Protein AF-C0BE66-F1 (afdb_monomer_lite)

Foldseek 3Di:
DDDDDDDDPDPPPVDPPPDDLVRLVVVLVVLVVLLVVLVVVLVVLVPDPVSVVCVVVNVVSVVVNVVSVVVSVVSVVSSVVD

Sequence (82 aa):
MVYSDLTKKSEVKGENMKYTIDELTAAKRQIDSTLHKLRETVKTFESKDNSERYKSQITLAKRRIKVFEIANYFIENEIKNC

Structure (mmCIF, N/CA/C/O backbone):
data_AF-C0BE66-F1
#
_entry.id   AF-C0BE66-F1
#
loop_
_atom_site.group_PDB
_atom_site.id
_atom_site.type_symbol
_atom_site.label_atom_id
_atom_site.label_alt_id
_atom_site.label_comp_id
_atom_site.label_asym_id
_atom_site.label_entity_id
_atom_site.label_seq_id
_atom_site.pdbx_PDB_ins_code
_atom_site.Cartn_x
_atom_site.Cartn_y
_atom_site.Cartn_z
_atom_site.occupancy
_atom_site.B_iso_or_equiv
_atom_site.auth_seq_id
_atom_site.auth_comp_id
_atom_site.auth_asym_id
_atom_site.auth_atom_id
_atom_site.pdbx_PDB_model_num
ATOM 1 N N . MET A 1 1 ? 25.621 7.392 56.978 1.00 40.81 1 MET A N 1
ATOM 2 C CA . MET A 1 1 ? 25.553 8.574 56.098 1.00 40.81 1 MET A CA 1
ATOM 3 C C . MET A 1 1 ? 24.569 8.256 54.991 1.00 40.81 1 MET A C 1
ATOM 5 O O . MET A 1 1 ? 24.821 7.367 54.192 1.00 40.81 1 MET A O 1
ATOM 9 N N . VAL A 1 2 ? 23.402 8.886 55.070 1.00 47.78 2 VAL A N 1
ATOM 10 C CA . VAL A 1 2 ? 22.307 8.818 54.099 1.00 47.78 2 VAL A CA 1
ATOM 11 C C . VAL A 1 2 ? 22.716 9.615 52.864 1.00 47.78 2 VAL A C 1
ATOM 13 O O . VAL A 1 2 ? 23.174 10.736 53.038 1.00 47.78 2 VAL A O 1
ATOM 16 N N . TYR A 1 3 ? 22.506 9.065 51.668 1.00 38.84 3 TYR A N 1
ATOM 17 C CA . TYR A 1 3 ? 21.991 9.821 50.524 1.00 38.84 3 TYR A CA 1
ATOM 18 C C . TYR A 1 3 ? 21.087 8.898 49.703 1.00 38.84 3 TYR A C 1
ATOM 20 O O . TYR A 1 3 ? 21.527 7.940 49.071 1.00 38.84 3 TYR A O 1
ATOM 28 N N . SER A 1 4 ? 19.796 9.177 49.826 1.00 46.34 4 SER A N 1
ATOM 29 C CA . SER A 1 4 ? 18.680 8.684 49.034 1.00 46.34 4 SER A CA 1
ATOM 30 C C . SER A 1 4 ? 18.659 9.302 47.629 1.00 46.34 4 SER A C 1
ATOM 32 O O . SER A 1 4 ? 19.177 10.395 47.426 1.00 46.34 4 SER A O 1
ATOM 34 N N . ASP A 1 5 ? 17.967 8.607 46.720 1.00 51.09 5 ASP A N 1
ATOM 35 C CA . ASP A 1 5 ? 17.361 9.091 45.471 1.00 51.09 5 ASP A CA 1
ATOM 36 C C . ASP A 1 5 ? 18.249 9.645 44.352 1.00 51.09 5 ASP A C 1
ATOM 38 O O . ASP A 1 5 ? 18.610 10.812 44.360 1.00 51.09 5 ASP A O 1
ATOM 42 N N . LEU A 1 6 ? 18.368 8.866 43.268 1.00 47.41 6 LEU A N 1
ATOM 43 C CA . LEU A 1 6 ? 18.092 9.362 41.912 1.00 47.41 6 LEU A CA 1
ATOM 44 C C . LEU A 1 6 ? 17.364 8.284 41.084 1.00 47.41 6 LEU A C 1
ATOM 46 O O . LEU A 1 6 ? 17.941 7.511 40.326 1.00 47.41 6 LEU A O 1
ATOM 50 N N . THR A 1 7 ? 16.054 8.226 41.331 1.00 41.41 7 THR A N 1
ATOM 51 C CA . THR A 1 7 ? 15.010 8.422 40.311 1.00 41.41 7 THR A CA 1
ATOM 52 C C . THR A 1 7 ? 15.023 7.551 39.041 1.00 41.41 7 THR A C 1
ATOM 54 O O . THR A 1 7 ? 15.690 7.819 38.048 1.00 41.41 7 THR A O 1
ATOM 57 N N . LYS A 1 8 ? 14.083 6.591 39.047 1.00 51.34 8 LYS A N 1
ATOM 58 C CA . LYS A 1 8 ? 13.172 6.230 37.941 1.00 51.34 8 LYS A CA 1
ATOM 59 C C . LYS A 1 8 ? 13.803 6.152 36.544 1.00 51.34 8 LYS A C 1
ATOM 61 O O . LYS A 1 8 ? 13.618 7.042 35.716 1.00 51.34 8 LYS A O 1
ATOM 66 N N . LYS A 1 9 ? 14.383 4.996 36.208 1.00 43.53 9 LYS A N 1
ATOM 67 C CA . LYS A 1 9 ? 14.386 4.550 34.809 1.00 43.53 9 LYS A CA 1
ATOM 68 C C . LYS A 1 9 ? 12.966 4.096 34.482 1.00 43.53 9 LYS A C 1
ATOM 70 O O . LYS A 1 9 ? 12.575 2.982 34.803 1.00 43.53 9 LYS A O 1
ATOM 75 N N . SER A 1 10 ? 12.201 5.062 33.985 1.00 44.53 10 SER A N 1
ATOM 76 C CA . SER A 1 10 ? 10.922 4.940 33.296 1.00 44.53 10 SER A CA 1
ATOM 77 C C . SER A 1 10 ? 10.589 3.509 32.870 1.00 44.53 10 SER A C 1
ATOM 79 O O . SER A 1 10 ? 11.004 3.032 31.814 1.00 44.53 10 SER A O 1
ATOM 81 N N . GLU A 1 11 ? 9.754 2.851 33.672 1.00 39.44 11 GLU A N 1
ATOM 82 C CA . GLU A 1 11 ? 8.762 1.940 33.126 1.00 39.44 11 GLU A CA 1
ATOM 83 C C . GLU A 1 11 ? 7.959 2.761 32.116 1.00 39.44 11 GLU A C 1
ATOM 85 O O . GLU A 1 11 ? 7.083 3.542 32.488 1.00 39.44 11 GLU A O 1
ATOM 90 N N . VAL A 1 12 ? 8.292 2.640 30.830 1.00 48.38 12 VAL A N 1
ATOM 91 C CA . VAL A 1 12 ? 7.381 3.037 29.758 1.00 48.38 12 VAL A CA 1
ATOM 92 C C . VAL A 1 12 ? 6.240 2.027 29.818 1.00 48.38 12 VAL A C 1
ATOM 94 O O . VAL A 1 12 ? 6.190 1.055 29.069 1.00 48.38 12 VAL A O 1
ATOM 97 N N . LYS A 1 13 ? 5.342 2.222 30.790 1.00 41.91 13 LYS A N 1
ATOM 98 C CA . LYS A 1 13 ? 3.965 1.770 30.682 1.00 41.91 13 LYS A CA 1
ATOM 99 C C . LYS A 1 13 ? 3.491 2.335 29.356 1.00 41.91 13 LYS A C 1
ATOM 101 O O . LYS A 1 13 ? 3.492 3.551 29.186 1.00 41.91 13 LYS A O 1
ATOM 106 N N . GLY A 1 14 ? 3.180 1.449 28.413 1.00 44.22 14 GLY A N 1
ATOM 107 C CA . GLY A 1 14 ? 2.457 1.810 27.207 1.00 44.22 14 GLY A CA 1
ATOM 108 C C . GLY A 1 14 ? 1.160 2.466 27.645 1.00 44.22 14 GLY A C 1
ATOM 109 O O . GLY A 1 14 ? 0.195 1.787 27.988 1.00 44.22 14 GLY A O 1
ATOM 110 N N . GLU A 1 15 ? 1.180 3.790 27.739 1.00 47.03 15 GLU A N 1
ATOM 111 C CA . GLU A 1 15 ? -0.029 4.570 27.859 1.00 47.03 15 GLU A CA 1
ATOM 112 C C . GLU A 1 15 ? -0.868 4.232 26.631 1.00 47.03 15 GLU A C 1
ATOM 114 O O . GLU A 1 15 ? -0.362 4.223 25.507 1.00 47.03 15 GLU A O 1
ATOM 119 N N . ASN A 1 16 ? -2.129 3.875 26.877 1.00 52.69 16 ASN A N 1
ATOM 120 C CA . ASN A 1 16 ? -3.174 3.730 25.877 1.00 52.69 16 ASN A CA 1
ATOM 121 C C . ASN A 1 16 ? -3.192 4.985 24.999 1.00 52.69 16 ASN A C 1
ATOM 123 O O . ASN A 1 16 ? -3.910 5.940 25.295 1.00 52.69 16 ASN A O 1
ATOM 127 N N . MET A 1 17 ? -2.409 5.002 23.922 1.00 57.09 17 MET A N 1
ATOM 128 C CA . MET A 1 17 ? -2.540 6.013 22.890 1.00 57.09 17 MET A CA 1
ATOM 129 C C . MET A 1 17 ? -3.799 5.641 22.113 1.00 57.09 17 MET A C 1
ATOM 131 O O . MET A 1 17 ? -3.756 4.958 21.095 1.00 57.09 17 MET A O 1
ATOM 135 N N . LYS A 1 18 ? -4.952 5.990 22.691 1.00 77.19 18 LYS A N 1
ATOM 136 C CA . LYS A 1 18 ? -6.256 5.771 22.081 1.00 77.19 18 LYS A CA 1
ATOM 137 C C . LYS A 1 18 ? -6.388 6.789 20.957 1.00 77.19 18 LYS A C 1
ATOM 139 O O . LYS A 1 18 ? -6.777 7.929 21.194 1.00 77.19 18 LYS A O 1
ATOM 144 N N . TYR A 1 19 ? -5.991 6.388 19.756 1.00 87.44 19 TYR A N 1
ATOM 145 C CA . TYR A 1 19 ? -6.242 7.163 18.550 1.00 87.44 19 TYR A CA 1
ATOM 146 C C . TYR A 1 19 ? -7.751 7.296 18.345 1.00 87.44 19 TYR A C 1
ATOM 148 O O . TYR A 1 19 ? -8.516 6.360 18.590 1.00 87.44 19 TYR A O 1
ATOM 156 N N . THR A 1 20 ? -8.193 8.465 17.903 1.00 93.06 20 THR A N 1
ATOM 157 C CA . THR A 1 20 ? -9.587 8.673 17.507 1.00 93.06 20 THR A CA 1
ATOM 158 C C . THR A 1 20 ? -9.901 7.895 16.225 1.00 93.06 20 THR A C 1
ATOM 160 O O . THR A 1 20 ? -9.015 7.616 15.413 1.00 93.06 20 THR A O 1
ATOM 163 N N . ILE A 1 21 ? -11.181 7.574 16.000 1.00 93.44 21 ILE A N 1
ATOM 164 C CA . ILE A 1 21 ? -11.631 6.932 14.750 1.00 93.44 21 ILE A CA 1
ATOM 165 C C . ILE A 1 21 ? -11.214 7.766 13.529 1.00 93.44 21 ILE A C 1
ATOM 167 O O . ILE A 1 21 ? -10.814 7.206 12.506 1.00 93.44 21 ILE A O 1
ATOM 171 N N . ASP A 1 22 ? -11.251 9.096 13.638 1.00 94.75 22 ASP A N 1
ATOM 172 C CA . ASP A 1 22 ? -10.843 10.006 12.566 1.00 94.75 22 ASP A CA 1
ATOM 173 C C . ASP A 1 22 ? -9.341 9.918 12.272 1.00 94.75 22 ASP A C 1
ATOM 175 O O . ASP A 1 22 ? -8.950 9.839 11.104 1.00 94.75 22 ASP A O 1
ATOM 179 N N . GLU A 1 23 ? -8.493 9.859 13.304 1.00 95.75 23 GLU A N 1
ATOM 180 C CA . GLU A 1 23 ? -7.046 9.664 13.148 1.00 95.75 23 GLU A CA 1
ATOM 181 C C . GLU A 1 23 ? -6.721 8.306 12.524 1.00 95.75 23 GLU A C 1
ATOM 183 O O . GLU A 1 23 ? -5.926 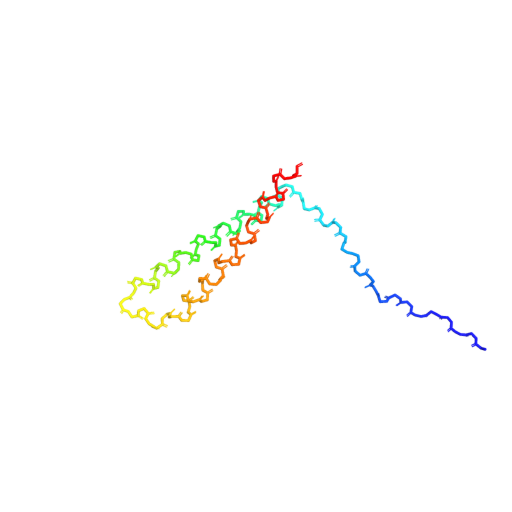8.240 11.585 1.00 95.75 23 GLU A O 1
ATOM 188 N N . LEU A 1 24 ? -7.369 7.230 12.982 1.00 95.81 24 LEU A N 1
ATOM 189 C CA . LEU A 1 24 ? -7.192 5.892 12.414 1.00 95.81 24 LEU A CA 1
ATOM 190 C C . LEU A 1 24 ? -7.649 5.844 10.953 1.00 95.81 24 LEU A C 1
ATOM 192 O O . LEU A 1 24 ? -6.953 5.301 10.093 1.00 95.81 24 LEU A O 1
ATOM 196 N N . THR A 1 25 ? -8.783 6.468 10.638 1.00 96.50 25 THR A N 1
ATOM 197 C CA . THR A 1 25 ? -9.307 6.550 9.270 1.00 96.50 25 THR A CA 1
ATOM 198 C C . THR A 1 25 ? -8.377 7.362 8.369 1.00 96.50 25 THR A C 1
ATOM 200 O O . THR A 1 25 ? -8.116 6.972 7.226 1.00 96.50 25 THR A O 1
ATOM 203 N N . ALA A 1 26 ? -7.840 8.478 8.864 1.00 97.75 26 ALA A N 1
ATOM 204 C CA . ALA A 1 26 ? -6.858 9.278 8.144 1.00 97.75 26 ALA A CA 1
ATOM 205 C C . ALA A 1 26 ? -5.560 8.490 7.911 1.00 97.75 26 ALA A C 1
ATOM 207 O O . ALA A 1 26 ? -5.064 8.460 6.782 1.00 97.75 26 ALA A O 1
ATOM 208 N N . ALA A 1 27 ? -5.051 7.793 8.930 1.00 97.62 27 ALA A N 1
ATOM 209 C CA . ALA A 1 27 ? -3.872 6.939 8.821 1.00 97.62 27 ALA A CA 1
ATOM 210 C C . ALA A 1 27 ? -4.081 5.821 7.789 1.00 97.62 27 ALA A C 1
ATOM 212 O O . ALA A 1 27 ? -3.252 5.653 6.890 1.00 97.62 27 ALA A O 1
ATOM 213 N N . LYS A 1 28 ? -5.226 5.128 7.839 1.00 97.69 28 LYS A N 1
ATOM 214 C CA . LYS A 1 28 ? -5.609 4.105 6.857 1.00 97.69 28 LYS A CA 1
ATOM 215 C C . LYS A 1 28 ? -5.571 4.655 5.429 1.00 97.69 28 LYS A C 1
ATOM 217 O O . LYS A 1 28 ? -4.927 4.074 4.560 1.00 97.69 28 LYS A O 1
ATOM 222 N N . ARG A 1 29 ? -6.181 5.825 5.187 1.00 98.50 29 ARG A N 1
ATOM 223 C CA . ARG A 1 29 ? -6.177 6.485 3.865 1.00 98.50 29 ARG A CA 1
ATOM 224 C C . ARG A 1 29 ? -4.761 6.782 3.360 1.00 98.50 29 ARG A C 1
ATOM 226 O O . ARG A 1 29 ? -4.488 6.614 2.170 1.00 98.50 29 ARG A O 1
ATOM 233 N N . GLN A 1 30 ? -3.852 7.207 4.240 1.00 98.56 30 GLN A N 1
ATOM 234 C CA . GLN A 1 30 ? -2.453 7.454 3.865 1.00 98.56 30 GLN A CA 1
ATOM 235 C C . GLN A 1 30 ? -1.715 6.157 3.500 1.00 98.56 30 GLN A C 1
ATOM 237 O O . GLN A 1 30 ? -0.958 6.129 2.521 1.00 98.56 30 GLN A O 1
ATOM 242 N N . ILE A 1 31 ? -1.963 5.070 4.237 1.00 98.31 31 ILE A N 1
ATOM 243 C CA . ILE A 1 31 ? -1.401 3.749 3.927 1.00 98.31 31 ILE A CA 1
ATOM 244 C C . ILE A 1 31 ? -1.948 3.225 2.599 1.00 98.31 31 ILE A C 1
ATOM 246 O O . ILE A 1 31 ? -1.156 2.818 1.750 1.00 98.31 31 ILE A O 1
ATOM 250 N N . ASP A 1 32 ? -3.258 3.305 2.369 1.00 98.50 32 ASP A N 1
ATOM 251 C CA . ASP A 1 32 ? -3.893 2.873 1.118 1.00 98.50 32 ASP A CA 1
ATOM 252 C C . ASP A 1 32 ? -3.318 3.631 -0.098 1.00 98.50 32 ASP A C 1
ATOM 254 O O . ASP A 1 32 ? -2.954 3.022 -1.109 1.00 98.50 32 ASP A O 1
ATOM 258 N N . SER A 1 33 ? -3.137 4.953 0.016 1.00 98.56 33 SER A N 1
ATOM 259 C CA . SER A 1 33 ? -2.493 5.781 -1.020 1.00 98.56 33 SER A CA 1
ATOM 260 C C . SER A 1 33 ? -1.047 5.351 -1.293 1.00 98.56 33 SER A C 1
ATOM 262 O O . SER A 1 33 ? -0.611 5.256 -2.446 1.00 98.56 33 SER A O 1
ATOM 264 N N . THR A 1 34 ? -0.293 5.043 -0.236 1.00 98.44 34 THR A N 1
ATOM 265 C CA . THR A 1 34 ? 1.094 4.573 -0.347 1.00 98.44 34 THR A CA 1
ATOM 266 C C . THR A 1 34 ? 1.170 3.185 -0.983 1.00 98.44 34 THR A C 1
ATOM 268 O O . THR A 1 34 ? 1.994 2.963 -1.873 1.00 98.44 34 THR A O 1
ATOM 271 N N . LEU A 1 35 ? 0.283 2.264 -0.595 1.00 98.62 35 LEU A N 1
ATOM 272 C CA . LEU A 1 35 ? 0.163 0.932 -1.191 1.00 98.62 35 LEU A CA 1
ATOM 273 C C . LEU A 1 35 ? -0.118 1.012 -2.689 1.00 98.62 35 LEU A C 1
ATOM 275 O O . LEU A 1 35 ? 0.549 0.333 -3.471 1.00 98.62 35 LEU A O 1
ATOM 279 N N . HIS A 1 36 ? -1.063 1.863 -3.093 1.00 98.56 36 HIS A N 1
ATOM 280 C CA . HIS A 1 36 ? -1.387 2.064 -4.501 1.00 98.56 36 HIS A CA 1
ATOM 281 C C . HIS A 1 36 ? -0.158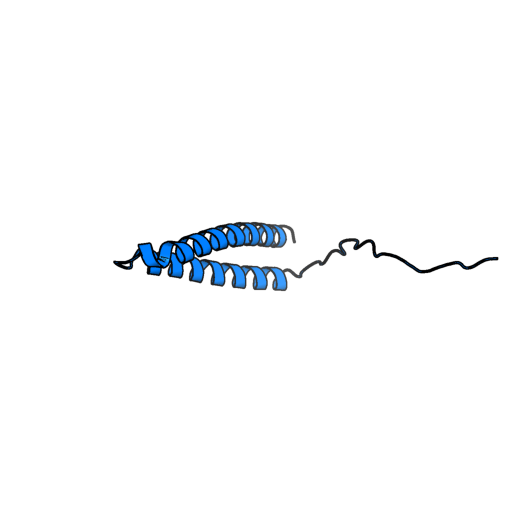 2.522 -5.303 1.00 98.56 36 HIS A C 1
ATOM 283 O O . HIS A 1 36 ? 0.214 1.880 -6.284 1.00 98.56 36 HIS A O 1
ATOM 289 N N . LYS A 1 37 ? 0.551 3.556 -4.831 1.00 98.62 37 LYS A N 1
ATOM 290 C CA . LYS A 1 37 ? 1.768 4.065 -5.492 1.00 98.62 37 LYS A CA 1
ATOM 291 C C . LYS A 1 37 ? 2.878 3.017 -5.583 1.00 98.62 37 LYS A C 1
ATOM 293 O O . LYS A 1 37 ? 3.556 2.925 -6.606 1.00 98.62 37 LYS A O 1
ATOM 298 N N . LEU A 1 38 ? 3.079 2.217 -4.533 1.00 98.62 38 LEU A N 1
ATOM 299 C CA . LEU A 1 38 ? 4.078 1.145 -4.541 1.00 98.62 38 LEU A CA 1
ATOM 300 C C . LEU A 1 38 ? 3.732 0.045 -5.552 1.00 98.62 38 LEU A C 1
ATOM 302 O O . LEU A 1 38 ? 4.629 -0.430 -6.247 1.00 98.62 38 LEU A O 1
ATOM 306 N N . ARG A 1 39 ? 2.455 -0.336 -5.665 1.00 98.62 39 ARG A N 1
ATOM 307 C CA . ARG A 1 39 ? 1.993 -1.327 -6.651 1.00 98.62 39 ARG A CA 1
ATOM 308 C C . ARG A 1 39 ? 2.192 -0.824 -8.082 1.00 98.62 39 ARG A C 1
ATOM 310 O O . ARG A 1 39 ? 2.769 -1.547 -8.892 1.00 98.62 39 ARG A O 1
ATOM 317 N N . GLU A 1 40 ? 1.843 0.432 -8.360 1.00 98.56 40 GLU A N 1
ATOM 318 C CA . GLU A 1 40 ? 2.086 1.045 -9.675 1.00 98.56 40 GLU A CA 1
ATOM 319 C C . 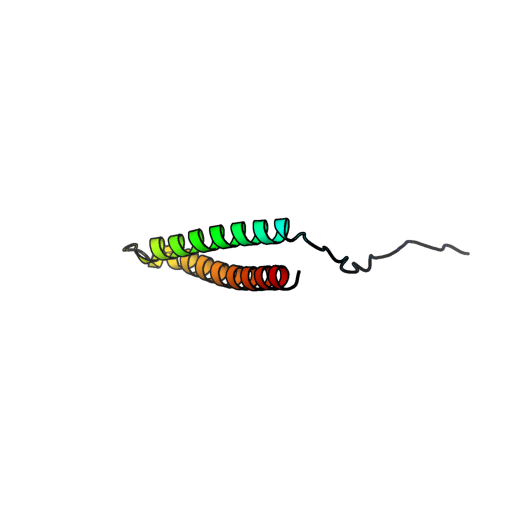GLU A 1 40 ? 3.583 1.178 -9.988 1.00 98.56 40 GLU A C 1
ATOM 321 O O . GLU A 1 40 ? 4.008 0.958 -11.123 1.00 98.56 40 GLU A O 1
ATOM 326 N N . THR A 1 41 ? 4.413 1.458 -8.980 1.00 97.44 41 THR A N 1
ATOM 327 C CA . THR A 1 41 ? 5.877 1.504 -9.131 1.00 97.44 41 THR A CA 1
ATOM 328 C C . THR A 1 41 ? 6.441 0.133 -9.509 1.00 97.44 41 THR A C 1
ATOM 330 O O . THR A 1 41 ? 7.267 0.039 -10.415 1.00 97.44 41 THR A O 1
ATOM 333 N N .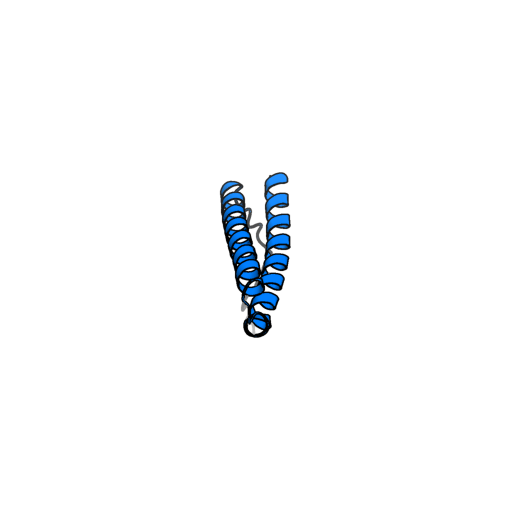 VAL A 1 42 ? 5.986 -0.938 -8.845 1.00 98.06 42 VAL A N 1
ATOM 334 C CA . VAL A 1 42 ? 6.375 -2.317 -9.183 1.00 98.06 42 VAL A CA 1
ATOM 335 C C . VAL A 1 42 ? 5.963 -2.645 -10.614 1.00 98.06 42 VAL A C 1
ATOM 337 O O . VAL A 1 42 ? 6.821 -3.033 -11.400 1.00 98.06 42 VAL A O 1
ATOM 340 N N . LYS A 1 43 ? 4.696 -2.402 -10.972 1.00 97.88 43 LYS A N 1
ATOM 341 C CA . LYS A 1 43 ? 4.171 -2.638 -12.324 1.00 97.88 43 LYS A CA 1
ATOM 342 C C . LYS A 1 43 ? 4.982 -1.894 -13.387 1.00 97.88 43 LYS A C 1
ATOM 344 O O . LYS A 1 43 ? 5.363 -2.483 -14.393 1.00 97.88 43 LYS A O 1
ATOM 349 N N . THR A 1 44 ? 5.293 -0.624 -13.132 1.00 97.38 44 THR A N 1
ATOM 350 C CA . THR A 1 44 ? 6.081 0.221 -14.039 1.00 97.38 44 THR A CA 1
ATOM 351 C C . THR A 1 44 ? 7.499 -0.306 -14.221 1.00 97.38 44 THR A C 1
ATOM 353 O O . THR A 1 44 ? 8.018 -0.267 -15.328 1.00 97.38 44 THR A O 1
ATOM 356 N N . PHE A 1 45 ? 8.165 -0.770 -13.161 1.00 96.75 45 PHE A N 1
ATOM 357 C CA . PHE A 1 45 ? 9.523 -1.307 -13.282 1.00 96.75 45 PHE A CA 1
ATOM 358 C C . PHE A 1 45 ? 9.561 -2.696 -13.918 1.00 96.75 45 PHE A C 1
ATOM 360 O O . PHE A 1 45 ? 10.490 -2.983 -14.671 1.00 96.75 45 PHE A O 1
ATOM 367 N N . GLU A 1 46 ? 8.564 -3.536 -13.649 1.00 95.44 46 GLU A N 1
ATOM 368 C CA . GLU A 1 46 ? 8.440 -4.862 -14.259 1.00 95.44 46 GLU A CA 1
ATOM 369 C C . GLU A 1 46 ? 8.130 -4.785 -15.759 1.00 95.44 46 GLU A C 1
ATOM 371 O O . GLU A 1 46 ? 8.580 -5.648 -16.506 1.00 95.44 46 GLU A O 1
ATOM 376 N N . SER A 1 47 ? 7.437 -3.737 -16.221 1.00 96.25 47 SER A N 1
ATOM 377 C CA . SER A 1 47 ? 7.115 -3.546 -17.640 1.00 96.25 47 SER A CA 1
ATOM 378 C C . SER A 1 47 ? 8.246 -2.940 -18.480 1.00 96.25 47 SER A C 1
ATOM 380 O O . SER A 1 47 ? 8.048 -2.715 -19.670 1.00 96.25 47 SER A O 1
ATOM 382 N N . LYS A 1 48 ? 9.401 -2.595 -17.892 1.00 94.81 48 LYS A N 1
ATOM 383 C CA . LYS A 1 48 ? 10.541 -2.058 -18.653 1.00 94.81 48 LYS A CA 1
ATOM 384 C C . LYS A 1 48 ? 11.360 -3.190 -19.269 1.00 94.81 48 LYS A C 1
ATOM 386 O O . LYS A 1 48 ? 11.704 -4.138 -18.570 1.00 94.81 48 LYS A O 1
ATOM 391 N N . ASP A 1 49 ? 11.786 -3.021 -20.522 1.00 85.75 49 ASP A N 1
ATOM 392 C CA . ASP A 1 49 ? 12.615 -3.998 -21.256 1.00 85.75 49 ASP A CA 1
ATOM 393 C C . ASP A 1 49 ? 13.919 -4.381 -20.530 1.00 85.75 49 ASP A C 1
ATOM 395 O O . ASP A 1 49 ? 14.459 -5.466 -20.721 1.00 85.75 49 ASP A O 1
ATOM 399 N N . ASN A 1 50 ? 14.429 -3.509 -19.657 1.00 88.56 50 ASN A N 1
ATOM 400 C CA . ASN A 1 50 ? 15.621 -3.729 -18.836 1.00 88.56 50 ASN A CA 1
ATOM 401 C C . ASN A 1 50 ? 15.298 -3.939 -17.344 1.00 88.56 50 ASN A C 1
ATOM 403 O O . ASN A 1 50 ? 16.053 -3.480 -16.480 1.00 88.56 50 ASN A O 1
ATOM 407 N N . SER A 1 51 ? 14.187 -4.615 -17.038 1.00 82.81 51 SER A N 1
ATOM 408 C CA . SER A 1 51 ? 13.668 -4.847 -15.679 1.00 82.81 51 SER A CA 1
ATOM 409 C C . SER A 1 51 ? 14.708 -5.364 -14.672 1.00 82.81 51 SER A C 1
ATOM 411 O O . SER A 1 51 ? 14.660 -4.978 -13.502 1.00 82.81 51 SER A O 1
ATOM 413 N N . GLU A 1 52 ? 15.716 -6.131 -15.109 1.00 91.12 52 GLU A N 1
ATOM 414 C CA . GLU A 1 52 ? 16.809 -6.624 -14.251 1.00 91.12 52 GLU A CA 1
ATOM 415 C C . GLU A 1 52 ? 17.573 -5.482 -13.549 1.00 91.12 52 GLU A C 1
ATOM 417 O O . GLU A 1 52 ? 17.998 -5.626 -12.402 1.00 91.12 52 GLU A O 1
ATOM 422 N N . ARG A 1 53 ? 17.669 -4.292 -14.167 1.00 95.56 53 ARG A N 1
ATOM 423 C CA . ARG A 1 53 ? 18.290 -3.104 -13.544 1.00 95.56 53 ARG A CA 1
ATOM 424 C C . ARG A 1 53 ? 17.505 -2.562 -12.350 1.00 95.56 53 ARG A C 1
ATOM 426 O O . ARG A 1 53 ? 18.075 -1.856 -11.520 1.00 95.56 53 ARG A O 1
ATOM 433 N N . TYR A 1 54 ? 16.215 -2.874 -12.265 1.00 96.50 54 TYR A N 1
ATOM 434 C CA . TYR A 1 54 ? 15.315 -2.409 -11.210 1.00 96.50 54 TYR A CA 1
ATOM 435 C C . TYR A 1 54 ? 15.009 -3.492 -10.171 1.00 96.50 54 TYR A C 1
ATOM 437 O O . TYR A 1 54 ? 14.170 -3.290 -9.291 1.00 96.50 54 TYR A O 1
ATOM 445 N N . LYS A 1 55 ? 15.683 -4.647 -10.235 1.00 95.81 55 LYS A N 1
ATOM 446 C CA . LYS A 1 55 ? 15.420 -5.810 -9.376 1.00 95.81 55 LYS A CA 1
ATOM 447 C C . LYS A 1 55 ? 15.463 -5.489 -7.885 1.00 95.81 55 LYS A C 1
ATOM 449 O O . LYS A 1 55 ? 14.585 -5.921 -7.133 1.00 95.81 55 LYS A O 1
ATOM 454 N N . SER A 1 56 ? 16.442 -4.699 -7.451 1.00 97.25 56 SER A N 1
ATOM 455 C CA . SER A 1 56 ? 16.570 -4.276 -6.052 1.00 97.25 56 SER A CA 1
ATOM 456 C C . SER A 1 56 ? 15.396 -3.391 -5.619 1.00 97.25 56 SER A C 1
ATOM 458 O O . SER A 1 56 ? 14.831 -3.584 -4.543 1.00 97.25 56 SER A O 1
ATOM 460 N N . GLN A 1 57 ? 14.977 -2.462 -6.478 1.00 97.38 57 GLN A N 1
ATOM 461 C CA . GLN A 1 57 ? 13.870 -1.538 -6.248 1.00 97.38 57 GLN A CA 1
ATOM 462 C C . GLN A 1 57 ? 12.534 -2.283 -6.213 1.00 97.38 57 GLN A C 1
ATOM 464 O O . GLN A 1 57 ? 11.753 -2.076 -5.286 1.00 97.38 57 GLN A O 1
ATOM 469 N N . ILE A 1 58 ? 12.304 -3.197 -7.160 1.00 97.44 58 ILE A N 1
ATOM 470 C CA . ILE A 1 58 ? 11.125 -4.072 -7.202 1.00 97.44 58 ILE A CA 1
ATOM 471 C C . ILE A 1 58 ? 11.057 -4.915 -5.927 1.00 97.44 58 ILE A C 1
ATOM 473 O O . ILE A 1 58 ? 10.023 -4.954 -5.261 1.00 97.44 58 ILE A O 1
ATOM 477 N N . THR A 1 59 ? 12.169 -5.547 -5.542 1.00 98.12 59 THR A N 1
ATOM 478 C CA . THR A 1 59 ? 12.240 -6.374 -4.328 1.00 98.12 59 THR A CA 1
ATOM 479 C C . THR A 1 59 ? 11.893 -5.559 -3.085 1.00 98.12 59 THR A C 1
ATOM 481 O O . THR A 1 59 ? 11.093 -5.991 -2.253 1.00 98.12 59 THR A O 1
ATOM 484 N N . LEU A 1 60 ? 12.458 -4.359 -2.962 1.00 98.25 60 LEU A N 1
ATOM 485 C CA . LEU A 1 60 ? 12.217 -3.488 -1.821 1.00 98.25 60 LEU A CA 1
ATOM 486 C C . LEU A 1 60 ? 10.776 -2.958 -1.791 1.00 98.25 60 LEU A C 1
ATOM 488 O O . LEU A 1 60 ? 10.159 -2.932 -0.726 1.00 98.25 60 LEU A O 1
ATOM 492 N N . ALA A 1 61 ? 10.213 -2.590 -2.942 1.00 98.25 61 ALA A N 1
ATOM 493 C CA . ALA A 1 61 ? 8.822 -2.164 -3.053 1.00 98.25 61 ALA A CA 1
ATOM 494 C C . ALA A 1 61 ? 7.854 -3.296 -2.675 1.00 98.25 61 ALA A C 1
ATOM 496 O O . ALA A 1 61 ? 6.971 -3.079 -1.849 1.00 98.25 61 ALA A O 1
ATOM 497 N N . LYS A 1 62 ? 8.078 -4.526 -3.162 1.00 98.38 62 LYS A N 1
ATOM 498 C CA . LYS A 1 62 ? 7.290 -5.711 -2.773 1.00 98.38 62 LYS A CA 1
ATOM 499 C C . LYS A 1 62 ? 7.353 -5.987 -1.268 1.00 98.38 62 LYS A C 1
ATOM 501 O O . LYS A 1 62 ? 6.336 -6.317 -0.665 1.00 98.38 62 LYS A O 1
ATOM 506 N N . ARG A 1 63 ? 8.521 -5.821 -0.635 1.00 98.56 63 ARG A N 1
ATOM 507 C CA . ARG A 1 63 ? 8.659 -5.950 0.829 1.00 98.56 63 ARG A CA 1
ATOM 508 C C . ARG A 1 63 ? 7.862 -4.881 1.577 1.00 98.56 63 ARG A C 1
ATOM 510 O O . ARG A 1 63 ? 7.169 -5.212 2.531 1.00 98.56 63 ARG A O 1
ATOM 517 N N . ARG A 1 64 ? 7.921 -3.624 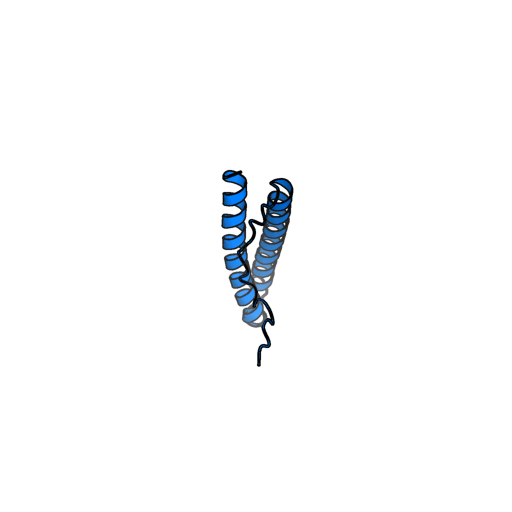1.129 1.00 98.56 64 ARG A N 1
ATOM 518 C CA . ARG A 1 64 ? 7.147 -2.523 1.727 1.00 98.56 64 ARG A CA 1
ATOM 519 C C . ARG A 1 64 ? 5.646 -2.736 1.584 1.00 98.56 64 ARG A C 1
ATOM 521 O O . ARG A 1 64 ? 4.936 -2.515 2.554 1.00 98.56 64 ARG A O 1
ATOM 528 N N . ILE A 1 65 ? 5.182 -3.212 0.426 1.00 98.75 65 ILE A N 1
ATOM 529 C CA . ILE A 1 65 ? 3.770 -3.561 0.210 1.00 98.75 65 ILE A CA 1
ATOM 530 C C . ILE A 1 65 ? 3.301 -4.541 1.288 1.00 98.75 65 ILE A C 1
ATOM 532 O O . ILE A 1 65 ? 2.340 -4.240 1.981 1.00 98.75 65 ILE A O 1
ATOM 536 N N . LYS A 1 66 ? 4.038 -5.637 1.514 1.00 98.56 66 LYS A N 1
ATOM 537 C CA . LYS A 1 66 ? 3.688 -6.621 2.553 1.00 98.56 66 LYS A CA 1
ATOM 538 C C . LYS A 1 66 ? 3.606 -6.009 3.954 1.00 98.56 66 LYS A C 1
ATOM 540 O O . LYS A 1 66 ? 2.676 -6.296 4.696 1.00 98.56 66 LYS A O 1
ATOM 545 N N . VAL A 1 67 ? 4.569 -5.160 4.322 1.00 98.62 67 VAL A N 1
ATOM 546 C CA . VAL A 1 67 ? 4.570 -4.483 5.632 1.00 98.62 67 VAL A CA 1
ATOM 547 C C . VAL A 1 67 ? 3.364 -3.554 5.773 1.00 98.62 67 VAL A C 1
ATOM 549 O O . VAL A 1 67 ? 2.693 -3.568 6.802 1.00 98.62 67 VAL A O 1
ATOM 552 N N . PHE A 1 68 ? 3.058 -2.773 4.737 1.00 98.50 68 PHE A N 1
ATOM 553 C CA . PHE A 1 68 ? 1.915 -1.867 4.756 1.00 98.50 68 PHE A CA 1
ATOM 554 C C . PHE A 1 68 ? 0.573 -2.602 4.729 1.00 98.50 68 PHE A C 1
ATOM 556 O O . PHE A 1 68 ? -0.358 -2.132 5.366 1.00 98.50 68 PHE A O 1
ATOM 563 N N . GLU A 1 69 ? 0.463 -3.755 4.068 1.00 98.44 69 GLU A N 1
ATOM 564 C CA . GLU A 1 69 ? -0.737 -4.603 4.120 1.00 98.44 69 GLU A CA 1
ATOM 565 C C . GLU A 1 69 ? -1.014 -5.093 5.546 1.00 98.44 69 GLU A C 1
ATOM 567 O O . GLU A 1 69 ? -2.150 -5.013 6.011 1.00 98.44 69 GLU A O 1
ATOM 572 N N . ILE A 1 70 ? 0.030 -5.513 6.269 1.00 98.44 70 ILE A N 1
ATOM 573 C CA . ILE A 1 70 ? -0.073 -5.898 7.684 1.00 98.44 70 ILE A CA 1
ATOM 574 C C . ILE A 1 70 ? -0.509 -4.702 8.540 1.00 98.44 70 ILE A C 1
ATOM 576 O O . ILE A 1 70 ? -1.437 -4.819 9.337 1.00 98.44 70 ILE A O 1
ATOM 580 N N . ALA A 1 71 ? 0.127 -3.540 8.365 1.00 97.94 71 ALA A N 1
ATOM 581 C CA . ALA A 1 71 ? -0.240 -2.331 9.102 1.00 97.94 71 ALA A CA 1
ATOM 582 C C . ALA A 1 71 ? -1.696 -1.910 8.829 1.00 97.94 71 ALA A C 1
ATOM 584 O O . ALA A 1 71 ? -2.429 -1.585 9.761 1.00 97.94 71 ALA A O 1
ATOM 585 N N . ASN A 1 72 ? -2.131 -1.971 7.567 1.00 97.88 72 ASN A N 1
ATOM 586 C CA . ASN A 1 72 ? -3.494 -1.631 7.164 1.00 97.88 72 ASN A CA 1
ATOM 587 C C . ASN A 1 72 ? -4.525 -2.560 7.815 1.00 97.88 72 ASN A C 1
ATOM 589 O O . ASN A 1 72 ? -5.547 -2.085 8.297 1.00 97.88 72 ASN A O 1
ATOM 593 N N . TYR A 1 73 ? -4.230 -3.864 7.876 1.00 97.88 73 TYR A N 1
ATOM 594 C CA . TYR A 1 73 ? -5.072 -4.856 8.547 1.00 97.88 73 TYR A CA 1
ATOM 595 C C . TYR A 1 73 ? -5.271 -4.532 10.034 1.00 97.88 73 TYR A C 1
ATOM 597 O O . TYR A 1 73 ? -6.399 -4.556 10.523 1.00 97.88 73 TYR A O 1
ATOM 605 N N . PHE A 1 74 ? -4.198 -4.184 10.751 1.00 97.19 74 PHE A N 1
ATOM 606 C CA . PHE A 1 74 ? -4.304 -3.823 12.167 1.00 97.19 74 PHE A CA 1
ATOM 607 C C . PHE A 1 74 ? -5.108 -2.539 12.384 1.00 97.19 74 PHE A C 1
ATOM 609 O O . PHE A 1 74 ? -5.974 -2.518 13.253 1.00 97.19 74 PHE A O 1
ATOM 616 N N . ILE A 1 75 ? -4.882 -1.501 11.573 1.00 95.75 75 ILE A N 1
ATOM 617 C CA . ILE A 1 75 ? -5.651 -0.251 11.667 1.00 95.75 75 ILE A CA 1
ATOM 618 C C . ILE A 1 75 ? -7.128 -0.491 11.347 1.00 95.75 75 ILE A C 1
ATOM 620 O O . ILE A 1 75 ? -8.001 0.029 12.034 1.00 95.75 75 ILE A O 1
ATOM 624 N N . GLU A 1 76 ? -7.428 -1.287 10.322 1.00 96.06 76 GLU A N 1
ATOM 625 C CA . GLU A 1 76 ? -8.808 -1.605 9.962 1.00 96.06 76 GLU A CA 1
ATOM 626 C C . GLU A 1 76 ? -9.531 -2.369 11.078 1.00 96.06 76 GLU A C 1
ATOM 628 O O . GLU A 1 76 ? -10.699 -2.092 11.350 1.00 96.06 76 GLU A O 1
ATOM 633 N N . ASN A 1 77 ? -8.845 -3.295 11.750 1.00 95.75 77 ASN A N 1
ATOM 634 C CA . ASN A 1 77 ? -9.401 -3.990 12.908 1.00 95.75 77 ASN A CA 1
ATOM 635 C C . ASN A 1 77 ? -9.633 -3.048 14.090 1.00 95.75 77 ASN A C 1
ATOM 637 O O . ASN A 1 77 ? -10.674 -3.147 14.731 1.00 95.75 77 ASN A O 1
ATOM 641 N N . GLU A 1 78 ? -8.713 -2.120 14.354 1.00 94.06 78 GLU A N 1
ATOM 642 C CA . GLU A 1 78 ? -8.887 -1.130 15.420 1.00 94.06 78 GLU A CA 1
ATOM 643 C C . GLU A 1 78 ? -10.108 -0.236 15.159 1.00 94.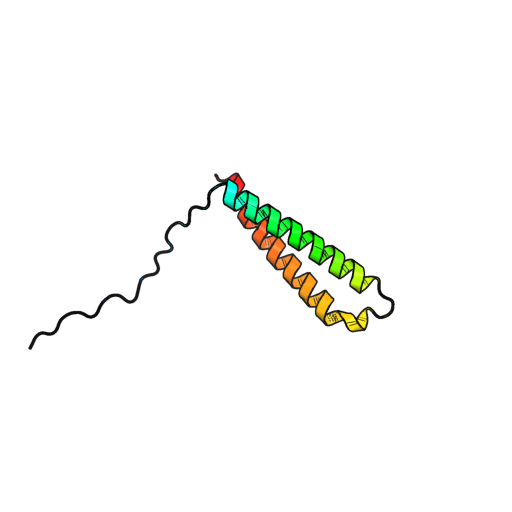06 78 GLU A C 1
ATOM 645 O O . GLU A 1 78 ? -10.919 -0.032 16.056 1.00 94.06 78 GLU A O 1
ATOM 650 N N . ILE A 1 79 ? -10.312 0.212 13.911 1.00 94.12 79 ILE A N 1
ATOM 651 C CA . ILE A 1 79 ? -11.502 0.986 13.513 1.00 94.12 79 ILE A CA 1
ATOM 652 C C . ILE A 1 79 ? -12.791 0.181 13.729 1.00 94.12 79 ILE A C 1
ATOM 654 O O . ILE A 1 79 ? -13.784 0.739 14.180 1.00 94.12 79 ILE A O 1
ATOM 658 N N . LYS A 1 80 ? -12.797 -1.120 13.407 1.00 93.31 80 LYS A N 1
ATOM 659 C CA . LYS A 1 80 ? -13.976 -1.994 13.577 1.00 93.31 80 LYS A CA 1
ATOM 660 C C . LYS A 1 80 ? -14.314 -2.279 15.041 1.00 93.31 80 LYS A C 1
ATOM 662 O O . LYS A 1 80 ? -15.462 -2.597 15.333 1.00 93.31 80 LYS A O 1
ATOM 667 N N . ASN A 1 81 ? -13.321 -2.209 15.924 1.00 88.19 81 ASN A N 1
ATOM 668 C CA . ASN A 1 81 ? -13.461 -2.484 17.353 1.00 88.19 81 ASN A CA 1
ATOM 669 C C . ASN A 1 81 ? -13.724 -1.217 18.194 1.00 88.19 81 ASN A C 1
ATOM 671 O O . ASN A 1 81 ? -13.802 -1.328 19.419 1.00 88.19 81 ASN A O 1
ATOM 675 N N . CYS A 1 82 ? -13.832 -0.042 17.559 1.00 72.62 82 CYS A N 1
ATOM 676 C CA . CYS A 1 82 ? -14.223 1.221 18.191 1.00 72.62 82 CYS A CA 1
ATOM 677 C C . CYS A 1 82 ? -15.747 1.385 18.212 1.00 72.62 82 CYS A C 1
ATOM 679 O O . CYS A 1 82 ? -16.300 1.465 19.332 1.00 72.62 82 CYS A O 1
#

Organism: NCBI:txid470146

pLDDT: mean 85.34, std 20.66, range [38.84, 98.75]

Radius of gyration: 21.42 Å; chains: 1; bounding box: 40×17×77 Å

Secondary structure (DSSP, 8-state):
--------------------HHHHHHHHHHHHHHHHHHHHHHHHHHTSTTGGGGHHHHHHHHHHHHHHHHHHHHHHHHHHT-